Protein AF-A0A5P1F2K9-F1 (afdb_monomer)

Nearest PDB structures (foldseek):
  3v4m-assembly1_A  TM=8.911E-01  e=6.123E-09  Mus musculus
  4z2x-assembly2_B  TM=8.735E-01  e=9.421E-09  Mus musculus
  4fxw-assembly2_C  TM=8.717E-01  e=8.643E-08  Homo sapiens
  4fxw-assembly1_A  TM=8.751E-01  e=5.153E-07  Homo sapiens
  1opi-assembly1_A  TM=8.557E-01  e=7.011E-07  Homo sapiens

Structure (mmCIF, N/CA/C/O backbone):
data_AF-A0A5P1F2K9-F1
#
_entry.id   AF-A0A5P1F2K9-F1
#
loop_
_atom_site.group_PDB
_atom_site.id
_atom_site.type_symbol
_atom_site.label_atom_id
_atom_site.label_alt_id
_atom_site.label_comp_id
_atom_site.label_asym_id
_atom_site.label_entity_id
_atom_site.label_seq_id
_atom_site.pdbx_PDB_ins_code
_atom_site.Cartn_x
_atom_site.Cartn_y
_atom_site.Cartn_z
_atom_site.occupancy
_atom_site.B_iso_or_equiv
_atom_site.auth_seq_id
_atom_site.auth_comp_id
_atom_site.auth_asym_id
_atom_site.auth_atom_id
_atom_site.pdbx_PDB_model_num
ATOM 1 N N . MET A 1 1 ? -16.442 -22.835 -28.019 1.00 45.78 1 MET A N 1
ATOM 2 C CA . MET A 1 1 ? -15.791 -22.620 -26.699 1.00 45.78 1 MET A CA 1
ATOM 3 C C . MET A 1 1 ? -14.403 -21.981 -26.852 1.00 45.78 1 MET A C 1
ATOM 5 O O . MET A 1 1 ? -13.492 -22.315 -26.110 1.00 45.78 1 MET A O 1
ATOM 9 N N . ILE A 1 2 ? -14.249 -21.026 -27.775 1.00 42.47 2 ILE A N 1
ATOM 10 C CA . ILE A 1 2 ? -13.028 -20.211 -27.946 1.00 42.47 2 ILE A CA 1
ATOM 11 C C . ILE A 1 2 ? -13.366 -18.707 -27.882 1.00 42.47 2 ILE A C 1
ATOM 13 O O . ILE A 1 2 ? -12.486 -17.878 -27.699 1.00 42.47 2 ILE A O 1
ATOM 17 N N . ASP A 1 3 ? -14.659 -18.366 -27.926 1.00 42.91 3 ASP A N 1
ATOM 18 C CA . ASP A 1 3 ? -15.179 -16.995 -28.022 1.00 42.91 3 ASP A CA 1
ATOM 19 C C . ASP A 1 3 ? -15.405 -16.303 -26.671 1.00 42.91 3 ASP A C 1
ATOM 21 O O . ASP A 1 3 ? -15.870 -15.169 -26.620 1.00 42.91 3 ASP A O 1
ATOM 25 N N . SER A 1 4 ? -15.122 -16.973 -25.551 1.00 56.84 4 SER A N 1
ATOM 26 C CA . SER A 1 4 ? -15.456 -16.430 -24.227 1.00 56.84 4 SER A CA 1
ATOM 27 C C . SER A 1 4 ? -14.414 -15.460 -23.671 1.00 56.84 4 SER A C 1
ATOM 29 O O . SER A 1 4 ? -14.662 -14.890 -22.615 1.00 56.84 4 SER A O 1
ATOM 31 N N . ASN A 1 5 ? -13.257 -15.290 -24.330 1.00 48.56 5 ASN A N 1
ATOM 32 C CA . ASN A 1 5 ? -12.140 -14.442 -23.877 1.00 48.56 5 ASN A CA 1
ATOM 33 C C . ASN A 1 5 ? -11.759 -14.648 -22.389 1.00 48.56 5 ASN A C 1
ATOM 35 O O . ASN A 1 5 ? -11.180 -13.777 -21.743 1.00 48.56 5 ASN A O 1
ATOM 39 N N . ALA A 1 6 ? -12.131 -15.803 -21.830 1.00 48.31 6 ALA A N 1
ATOM 40 C CA . ALA A 1 6 ? -12.001 -16.116 -20.421 1.00 48.31 6 ALA A CA 1
ATOM 41 C C . ALA A 1 6 ? -10.612 -16.722 -20.193 1.00 48.31 6 ALA A C 1
ATOM 43 O O . ALA A 1 6 ? -10.253 -17.662 -20.904 1.00 48.31 6 ALA A O 1
ATOM 44 N N . PRO A 1 7 ? -9.820 -16.233 -19.226 1.00 53.19 7 PRO A N 1
ATOM 45 C CA . PRO A 1 7 ? -8.506 -16.798 -18.954 1.00 53.19 7 PRO A CA 1
ATOM 46 C C . PRO A 1 7 ? -8.654 -18.202 -18.350 1.00 53.19 7 PRO A C 1
ATOM 48 O O . PRO A 1 7 ? -9.003 -18.365 -17.183 1.00 53.19 7 PRO A O 1
ATOM 51 N N . PHE A 1 8 ? -8.379 -19.239 -19.142 1.00 56.91 8 PHE A N 1
ATOM 52 C CA . PHE A 1 8 ? -8.343 -20.630 -18.684 1.00 56.91 8 PHE A CA 1
ATOM 53 C C . PHE A 1 8 ? -6.909 -21.036 -18.322 1.00 56.91 8 PHE A C 1
ATOM 55 O O . PHE A 1 8 ? -6.168 -21.592 -19.125 1.00 56.91 8 PHE A O 1
ATOM 62 N N . ALA A 1 9 ? -6.504 -20.791 -17.077 1.00 55.06 9 ALA A N 1
ATOM 63 C CA . ALA A 1 9 ? -5.270 -21.358 -16.539 1.00 55.06 9 ALA A CA 1
ATOM 64 C C . ALA A 1 9 ? -5.584 -22.679 -15.819 1.00 55.06 9 ALA A C 1
ATOM 66 O O . ALA A 1 9 ? 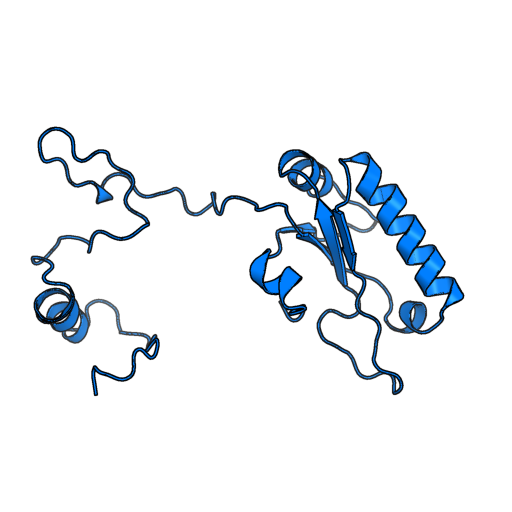-5.971 -22.684 -14.652 1.00 55.06 9 ALA A O 1
ATOM 67 N N . ARG A 1 10 ? -5.419 -23.818 -16.504 1.00 65.69 10 ARG A N 1
ATOM 68 C CA . ARG A 1 10 ? -5.384 -25.144 -15.860 1.00 65.69 10 ARG A CA 1
ATOM 69 C C . ARG A 1 10 ? -3.957 -25.684 -15.860 1.00 65.69 10 ARG A C 1
ATOM 71 O O . ARG A 1 10 ? -3.196 -25.414 -16.784 1.00 65.69 10 ARG A O 1
ATOM 78 N N . LYS A 1 11 ? -3.579 -26.439 -14.826 1.00 66.31 11 LYS A N 1
ATOM 79 C CA . LYS A 1 11 ? -2.248 -27.061 -14.753 1.00 66.31 11 LYS A CA 1
ATOM 80 C C . LYS A 1 11 ? -2.187 -28.246 -15.716 1.00 66.31 11 LYS A C 1
ATOM 82 O O . LYS A 1 11 ? -3.002 -29.156 -15.607 1.00 66.31 11 LYS A O 1
ATOM 87 N N . PHE A 1 12 ? -1.215 -28.231 -16.620 1.00 77.56 12 PHE A N 1
ATOM 88 C CA . PHE A 1 12 ? -0.861 -29.379 -17.452 1.00 77.56 12 PHE A CA 1
ATOM 89 C C . PHE A 1 12 ? 0.270 -30.163 -16.788 1.00 77.56 12 PHE A C 1
ATOM 91 O O . PHE A 1 12 ? 1.094 -29.590 -16.066 1.00 77.56 12 PHE A O 1
ATOM 98 N N . HIS A 1 13 ? 0.315 -31.474 -17.017 1.00 75.88 13 HIS A N 1
ATOM 99 C CA . HIS A 1 13 ? 1.476 -32.262 -16.621 1.00 75.88 13 HIS A CA 1
ATOM 100 C C . HIS A 1 13 ? 2.691 -31.878 -17.481 1.00 75.88 13 HIS A C 1
ATOM 102 O O . HIS A 1 13 ? 2.562 -31.339 -18.580 1.00 75.88 13 HIS A O 1
ATOM 108 N N . ARG A 1 14 ? 3.901 -32.128 -16.967 1.00 68.88 14 ARG A N 1
ATOM 109 C CA . ARG A 1 14 ? 5.137 -31.906 -17.731 1.00 68.88 14 ARG A CA 1
ATOM 110 C C . ARG A 1 14 ? 5.109 -32.791 -18.986 1.00 68.88 14 ARG A C 1
ATOM 112 O O . ARG A 1 14 ? 4.931 -33.996 -18.846 1.00 68.88 14 ARG A O 1
ATOM 119 N N . ASN A 1 15 ? 5.336 -32.194 -20.158 1.00 66.56 15 ASN A N 1
ATOM 120 C CA . ASN A 1 15 ? 5.330 -32.856 -21.474 1.00 66.56 15 ASN A CA 1
ATOM 121 C C . ASN A 1 15 ? 3.980 -33.495 -21.852 1.00 66.56 15 ASN A C 1
ATOM 123 O O . ASN A 1 15 ? 3.938 -34.541 -22.496 1.00 66.56 15 ASN A O 1
ATOM 127 N N . ASP A 1 16 ? 2.874 -32.901 -21.409 1.00 79.88 16 ASP A N 1
ATOM 128 C CA . ASP A 1 16 ? 1.540 -33.308 -21.845 1.00 79.88 16 ASP A CA 1
ATOM 129 C C . ASP A 1 16 ? 1.362 -33.019 -23.347 1.00 79.88 16 ASP A C 1
ATOM 131 O O . ASP A 1 16 ? 1.610 -31.898 -23.784 1.00 79.88 16 ASP A O 1
ATOM 135 N N . LEU A 1 17 ? 0.888 -33.998 -24.125 1.00 79.94 17 LEU A N 1
ATOM 136 C CA . LEU A 1 17 ? 0.635 -33.863 -25.571 1.00 79.94 17 LEU A CA 1
ATOM 137 C C . LEU A 1 17 ? -0.376 -32.753 -25.897 1.00 79.94 17 LEU A C 1
ATOM 139 O O . LEU A 1 17 ? -0.450 -32.269 -27.027 1.00 79.94 17 LEU A O 1
ATOM 143 N N . VAL A 1 18 ? -1.191 -32.347 -24.917 1.00 79.75 18 VAL A N 1
ATOM 144 C CA . VAL A 1 18 ? -2.075 -31.189 -25.067 1.00 79.75 18 VAL A CA 1
ATOM 145 C C . VAL A 1 18 ? -1.273 -29.894 -25.233 1.00 79.75 18 VAL A C 1
ATOM 147 O O . VAL A 1 18 ? -1.735 -29.006 -25.944 1.00 79.75 18 VAL A O 1
ATOM 150 N N . LEU A 1 19 ? -0.079 -29.788 -24.641 1.00 72.94 19 LEU A N 1
ATOM 151 C CA . LEU A 1 19 ? 0.813 -28.641 -24.832 1.00 72.94 19 LEU A CA 1
ATOM 152 C C . LEU A 1 19 ? 1.295 -28.559 -26.284 1.00 72.94 19 LEU A C 1
ATOM 154 O O . LEU A 1 19 ? 1.215 -27.486 -26.868 1.00 72.94 19 LEU A O 1
ATOM 158 N N . ASP A 1 20 ? 1.643 -29.689 -26.907 1.00 74.69 20 ASP A N 1
ATOM 159 C CA . ASP A 1 20 ? 2.063 -29.725 -28.318 1.00 74.69 20 ASP A CA 1
ATOM 160 C C . ASP A 1 20 ? 0.943 -29.259 -29.264 1.00 74.69 20 ASP A C 1
ATOM 162 O O . ASP A 1 20 ? 1.185 -28.551 -30.247 1.00 74.69 20 ASP A O 1
ATOM 166 N N . LYS A 1 21 ? -0.310 -29.626 -28.956 1.00 76.44 21 LYS A N 1
ATOM 167 C CA . LYS A 1 21 ? -1.484 -29.149 -29.701 1.00 76.44 21 LYS A CA 1
ATOM 168 C C . LYS A 1 21 ? -1.731 -27.659 -29.500 1.00 76.44 21 LYS A C 1
ATOM 170 O O . LYS A 1 21 ? -2.072 -26.980 -30.460 1.00 76.44 21 LYS A O 1
ATOM 175 N N . ILE A 1 22 ? -1.565 -27.145 -28.280 1.00 76.19 22 ILE A N 1
ATOM 176 C CA . ILE A 1 22 ? -1.690 -25.706 -28.003 1.00 76.19 22 ILE A CA 1
ATOM 177 C C . ILE A 1 22 ? -0.617 -24.935 -28.778 1.00 76.19 22 ILE A C 1
ATOM 179 O O . ILE A 1 22 ? -0.945 -23.974 -29.474 1.00 76.19 22 ILE A O 1
ATOM 183 N N . ASP A 1 23 ? 0.635 -25.385 -28.709 1.00 69.81 23 ASP A N 1
ATOM 184 C CA . ASP A 1 23 ? 1.752 -24.750 -29.402 1.00 69.81 23 ASP A CA 1
ATOM 185 C C . ASP A 1 23 ? 1.516 -24.736 -30.917 1.00 69.81 23 ASP A C 1
ATOM 187 O O . ASP A 1 23 ? 1.640 -23.685 -31.541 1.00 69.81 23 ASP A O 1
ATOM 191 N N . THR A 1 24 ? 1.073 -25.852 -31.502 1.00 70.31 24 THR A N 1
ATOM 192 C CA . THR A 1 24 ? 0.897 -25.975 -32.959 1.00 70.31 24 THR A CA 1
ATOM 193 C C . THR A 1 24 ? -0.373 -25.291 -33.480 1.00 70.31 24 THR A C 1
ATOM 195 O O . THR A 1 24 ? -0.322 -24.593 -34.491 1.00 70.31 24 THR A O 1
ATOM 198 N N . GLU A 1 25 ? -1.521 -25.501 -32.829 1.00 75.94 25 GLU A N 1
ATOM 199 C CA . GLU A 1 25 ? -2.838 -25.125 -33.370 1.00 75.94 25 GLU A CA 1
ATOM 200 C C . GLU A 1 25 ? -3.333 -23.757 -32.884 1.00 75.94 25 GLU A C 1
ATOM 202 O O . GLU A 1 25 ? -4.129 -23.121 -33.573 1.00 75.94 25 GLU A O 1
ATOM 207 N N . LEU A 1 26 ? -2.891 -23.300 -31.706 1.00 71.19 26 LEU A N 1
ATOM 208 C CA . LEU A 1 26 ? -3.337 -22.028 -31.124 1.00 71.19 26 LEU A CA 1
ATOM 209 C C . LEU A 1 26 ? -2.251 -20.957 -31.169 1.00 71.19 26 LEU A C 1
ATOM 211 O O . LEU A 1 26 ? -2.547 -19.797 -31.445 1.00 71.19 26 LEU A O 1
ATOM 215 N N . LEU A 1 27 ? -1.007 -21.334 -30.875 1.00 68.69 27 LEU A N 1
ATOM 216 C CA . LEU A 1 27 ? 0.107 -20.390 -30.781 1.00 68.69 27 LEU A CA 1
ATOM 217 C C . LEU A 1 27 ? 0.969 -20.362 -32.049 1.00 68.69 27 LEU A C 1
ATOM 219 O O . LEU A 1 27 ? 1.841 -19.501 -32.162 1.00 68.69 27 LEU A O 1
ATOM 223 N N . PHE A 1 28 ? 0.707 -21.270 -32.998 1.00 68.25 28 PHE A N 1
ATOM 224 C CA . PHE A 1 28 ? 1.443 -21.433 -34.257 1.00 68.25 28 PHE A CA 1
ATOM 225 C C . PHE A 1 28 ? 2.969 -21.459 -34.052 1.00 68.25 28 PHE A C 1
ATOM 227 O O . PHE A 1 28 ? 3.736 -20.913 -34.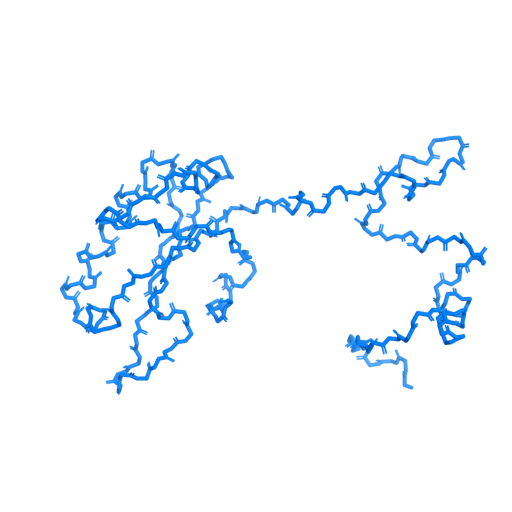846 1.00 68.25 28 PHE A O 1
ATOM 234 N N . CYS A 1 29 ? 3.406 -22.081 -32.956 1.00 66.56 29 CYS A N 1
ATOM 235 C CA . CYS A 1 29 ? 4.789 -22.177 -32.532 1.00 66.56 29 CYS A CA 1
ATOM 236 C C . CYS A 1 29 ? 5.408 -23.500 -33.023 1.00 66.56 29 CYS A C 1
ATOM 238 O O . CYS A 1 29 ? 4.890 -24.574 -32.714 1.00 66.56 29 CYS A O 1
ATOM 240 N N . PRO A 1 30 ? 6.500 -23.459 -33.805 1.00 64.62 30 PRO A N 1
ATOM 241 C CA . PRO A 1 30 ? 7.203 -24.664 -34.238 1.00 64.62 30 PRO A CA 1
ATOM 242 C C . PRO A 1 30 ? 7.790 -25.465 -33.068 1.00 64.62 30 PRO A C 1
ATOM 244 O O . PRO A 1 30 ? 8.277 -24.893 -32.092 1.00 64.62 30 PRO A O 1
ATOM 247 N N . LEU A 1 31 ? 7.791 -26.798 -33.207 1.00 58.03 31 LEU A N 1
ATOM 248 C CA . LEU A 1 31 ? 8.268 -27.745 -32.194 1.00 58.03 31 LEU A CA 1
ATOM 249 C C . LEU A 1 31 ? 9.659 -27.353 -31.659 1.00 58.03 31 LEU A C 1
ATOM 251 O O . LEU A 1 31 ? 10.630 -27.295 -32.414 1.00 58.03 31 LEU A O 1
ATOM 255 N N . GLY A 1 32 ? 9.756 -27.123 -30.349 1.00 61.34 32 GLY A N 1
ATOM 256 C CA . GLY A 1 32 ? 11.015 -26.795 -29.674 1.00 61.34 32 GLY A CA 1
ATOM 257 C C . GLY A 1 32 ? 11.365 -25.305 -29.612 1.00 61.34 32 GLY A C 1
ATOM 258 O O . GLY A 1 32 ? 12.434 -24.976 -29.101 1.00 61.34 32 GLY A O 1
ATOM 259 N N . MET A 1 33 ? 10.490 -24.407 -30.076 1.00 59.84 33 MET A N 1
ATOM 260 C CA . MET A 1 33 ? 10.628 -22.965 -29.851 1.00 59.84 33 MET A CA 1
ATOM 261 C C . MET A 1 33 ? 9.659 -22.497 -28.760 1.00 59.84 33 MET A C 1
ATOM 263 O O . MET A 1 33 ? 8.570 -23.039 -28.604 1.00 59.84 33 MET A O 1
ATOM 267 N N . MET A 1 34 ? 10.070 -21.510 -27.963 1.00 57.44 34 MET A N 1
ATOM 268 C CA . MET A 1 34 ? 9.189 -20.891 -26.973 1.00 57.44 34 MET A CA 1
ATOM 269 C C . MET A 1 34 ? 8.341 -19.825 -27.667 1.00 57.44 34 MET A C 1
ATOM 271 O O . MET A 1 34 ? 8.852 -19.053 -28.475 1.00 57.44 34 MET A O 1
ATOM 275 N N . VAL A 1 35 ? 7.055 -19.754 -27.333 1.00 62.25 35 VAL A N 1
ATOM 276 C CA . VAL A 1 35 ? 6.142 -18.754 -27.898 1.00 62.25 35 VAL A CA 1
ATOM 277 C C . VAL A 1 35 ? 6.632 -17.356 -27.503 1.00 62.25 35 VAL A C 1
ATOM 279 O O . VAL A 1 35 ? 6.714 -17.063 -26.302 1.00 62.25 35 VAL A O 1
ATOM 282 N N . PRO A 1 36 ? 6.959 -16.477 -28.469 1.00 62.97 36 PRO A N 1
ATOM 283 C CA . PRO A 1 36 ? 7.434 -15.145 -28.149 1.00 62.97 36 PRO A CA 1
ATOM 284 C C . PRO A 1 36 ? 6.329 -14.326 -27.483 1.00 62.97 36 PRO A C 1
ATOM 286 O O . PRO A 1 36 ? 5.317 -13.991 -28.091 1.00 62.97 36 PRO A O 1
ATOM 289 N N . GLY A 1 37 ? 6.524 -14.018 -26.200 1.00 65.81 37 GLY A N 1
ATOM 290 C CA . GLY A 1 37 ? 5.615 -13.208 -25.388 1.00 65.81 37 GLY A CA 1
ATOM 291 C C . GLY A 1 37 ? 6.298 -11.957 -24.836 1.00 65.81 37 GLY A C 1
ATOM 292 O O . GLY A 1 37 ? 7.481 -11.723 -25.072 1.00 65.81 37 GLY A O 1
ATOM 293 N N . GLY A 1 38 ? 5.591 -11.182 -24.002 1.00 64.75 38 GLY A N 1
ATOM 294 C CA . GLY A 1 38 ? 6.110 -9.952 -23.361 1.00 64.75 38 GLY A CA 1
ATOM 295 C C . GLY A 1 38 ? 7.322 -10.132 -22.422 1.00 64.75 38 GLY A C 1
ATOM 296 O O . GLY A 1 38 ? 7.735 -9.196 -21.734 1.00 64.75 38 GLY A O 1
ATOM 297 N N . TRP A 1 39 ? 7.873 -11.342 -22.378 1.00 69.38 39 TRP A N 1
ATOM 298 C CA . TRP A 1 39 ? 9.028 -11.776 -21.604 1.00 69.38 39 TRP A CA 1
ATOM 299 C C . TRP A 1 39 ? 10.318 -11.735 -22.431 1.00 69.38 39 TRP A C 1
ATOM 301 O O . TRP A 1 39 ? 11.393 -11.557 -21.856 1.00 69.38 39 TRP A O 1
ATOM 311 N N . CYS A 1 40 ? 10.212 -11.872 -23.756 1.00 75.56 40 CYS A N 1
ATOM 312 C CA . CYS A 1 40 ? 11.334 -11.864 -24.687 1.00 75.56 40 CYS A CA 1
ATOM 313 C C . CYS A 1 40 ? 11.741 -10.414 -24.978 1.00 75.56 40 CYS A C 1
ATOM 315 O O . CYS A 1 40 ? 10.921 -9.610 -25.419 1.00 75.56 40 CYS A O 1
ATOM 317 N N . VAL A 1 41 ? 12.991 -10.054 -24.681 1.00 76.50 41 VAL A N 1
ATOM 318 C CA . VAL A 1 41 ? 13.522 -8.685 -24.862 1.00 76.50 41 VAL A CA 1
ATOM 319 C C . VAL A 1 41 ? 14.739 -8.625 -25.775 1.00 76.50 41 VAL A C 1
ATOM 321 O O . VAL A 1 41 ? 15.309 -7.550 -25.964 1.00 76.50 41 VAL A O 1
ATOM 324 N N . GLY A 1 42 ? 15.150 -9.758 -26.345 1.00 75.56 42 GLY A N 1
ATOM 325 C CA . GLY A 1 42 ? 16.186 -9.793 -27.366 1.00 75.56 42 GLY A CA 1
ATOM 326 C C . GLY A 1 42 ? 15.768 -8.978 -28.588 1.00 75.56 42 GLY A C 1
ATOM 327 O O . GLY A 1 42 ? 14.599 -8.935 -28.961 1.00 75.56 42 GLY A O 1
ATOM 328 N N . LYS A 1 43 ? 16.733 -8.310 -29.219 1.00 71.44 43 LYS A N 1
ATOM 329 C CA . LYS A 1 43 ? 16.470 -7.334 -30.285 1.00 71.44 43 LYS A CA 1
ATOM 330 C C . LYS A 1 43 ? 16.216 -7.975 -31.661 1.00 71.44 43 LYS A C 1
ATOM 332 O O . LYS A 1 43 ? 15.962 -7.260 -32.622 1.00 71.44 43 LYS A O 1
ATOM 337 N N . GLY A 1 44 ? 16.281 -9.308 -31.756 1.00 68.88 44 GLY A N 1
ATOM 338 C CA . GLY A 1 44 ? 16.058 -10.061 -32.996 1.00 68.88 44 GLY A CA 1
ATOM 339 C C . GLY A 1 44 ? 17.045 -9.734 -34.123 1.00 68.88 44 GLY A C 1
ATOM 340 O O . GLY A 1 44 ? 16.789 -10.043 -35.286 1.00 68.88 44 GLY A O 1
ATOM 341 N N . GLU A 1 45 ? 18.159 -9.063 -33.814 1.00 71.06 45 GLU A N 1
ATOM 342 C CA . GLU A 1 45 ? 19.123 -8.617 -34.817 1.00 71.06 45 GLU A CA 1
ATOM 343 C C . GLU A 1 45 ? 19.775 -9.852 -35.468 1.00 71.06 45 GLU A C 1
ATOM 345 O O . GLU A 1 45 ? 20.163 -10.803 -34.787 1.00 71.06 45 GLU A O 1
ATOM 350 N N . ASN A 1 46 ? 19.848 -9.864 -36.802 1.00 75.31 46 ASN A N 1
ATOM 351 C CA . ASN A 1 46 ? 20.351 -10.979 -37.620 1.00 75.31 46 ASN A CA 1
ATOM 352 C C . ASN A 1 46 ? 19.576 -12.308 -37.494 1.00 75.31 46 ASN A C 1
ATOM 354 O O . ASN A 1 46 ? 20.164 -13.375 -37.654 1.00 75.31 46 ASN A O 1
ATOM 358 N N . GLY A 1 47 ? 18.269 -12.268 -37.211 1.00 66.44 47 GLY A N 1
ATOM 359 C CA . GLY A 1 47 ? 17.446 -13.484 -37.117 1.00 66.44 47 GLY A CA 1
ATOM 360 C C . GLY A 1 47 ? 17.724 -14.321 -35.865 1.00 66.44 47 GLY A C 1
ATOM 361 O O . GLY A 1 47 ? 17.352 -15.491 -35.810 1.00 66.44 47 GLY A O 1
ATOM 362 N N . SER A 1 48 ? 18.384 -13.729 -34.867 1.00 69.00 48 SER A N 1
ATOM 363 C CA . SER A 1 48 ? 18.524 -14.321 -33.539 1.00 69.00 48 SER A CA 1
ATOM 364 C C . SER A 1 48 ? 17.165 -14.392 -32.841 1.00 69.00 48 SER A C 1
ATOM 366 O O . SER A 1 48 ? 16.360 -13.468 -32.949 1.00 69.00 48 SER A O 1
ATOM 368 N N . ASP A 1 49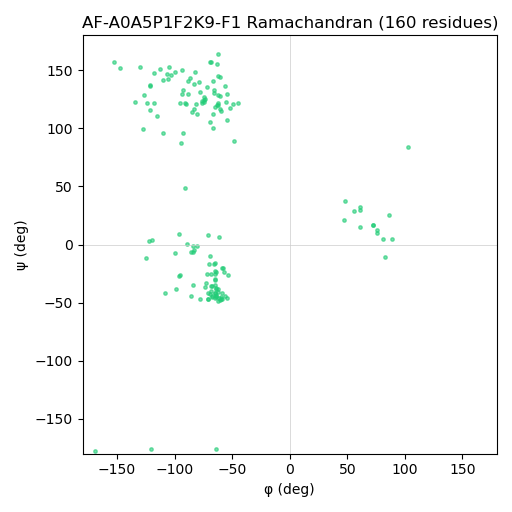 ? 16.900 -15.487 -32.126 1.00 70.81 49 ASP A N 1
ATOM 369 C CA . ASP A 1 49 ? 15.645 -15.654 -31.392 1.00 70.81 49 ASP A CA 1
ATOM 370 C C . ASP A 1 49 ? 15.543 -14.598 -30.262 1.00 70.81 49 ASP A C 1
ATOM 372 O O . ASP A 1 49 ? 16.375 -14.588 -29.344 1.00 70.81 49 ASP A O 1
ATOM 376 N N . PRO A 1 50 ? 14.531 -13.702 -30.295 1.00 72.50 50 PRO A N 1
ATOM 377 C CA . PRO A 1 50 ? 14.305 -12.683 -29.269 1.00 72.50 50 PRO A CA 1
ATOM 378 C C . PRO A 1 50 ? 14.131 -13.246 -27.852 1.00 72.50 50 PRO A C 1
ATOM 380 O O . PRO A 1 50 ? 14.356 -12.530 -26.872 1.00 72.50 50 PRO A O 1
ATOM 383 N N . CYS A 1 51 ? 13.720 -14.509 -27.725 1.00 72.56 51 CYS A N 1
ATOM 384 C CA . CYS A 1 51 ? 13.462 -15.179 -26.455 1.00 72.56 51 CYS A CA 1
ATOM 385 C C . CYS A 1 51 ? 14.702 -15.799 -25.810 1.00 72.56 51 CYS A C 1
ATOM 387 O O . CYS A 1 51 ? 14.642 -16.194 -24.648 1.00 72.56 51 CYS A O 1
ATOM 389 N N . LEU A 1 52 ? 15.853 -15.792 -26.493 1.00 73.69 52 LEU A N 1
ATOM 390 C CA . LEU A 1 52 ? 17.139 -16.137 -25.874 1.00 73.69 52 LEU A CA 1
ATOM 391 C C . LEU A 1 52 ? 17.536 -15.143 -24.776 1.00 73.69 52 LEU A C 1
ATOM 393 O O . LEU A 1 52 ? 18.286 -15.485 -23.862 1.00 73.69 52 LEU A O 1
ATOM 397 N N . VAL A 1 53 ? 17.009 -13.918 -24.843 1.00 74.00 53 VAL A N 1
ATOM 398 C CA . VAL A 1 53 ? 17.145 -12.911 -23.792 1.00 74.00 53 VAL A CA 1
ATOM 399 C C . VAL A 1 53 ? 15.786 -12.725 -23.124 1.00 74.00 53 VAL A C 1
ATOM 401 O O . VAL A 1 53 ? 14.933 -11.964 -23.588 1.00 74.00 53 VAL A O 1
ATOM 404 N N . VAL A 1 54 ? 15.585 -13.431 -22.014 1.00 70.12 54 VAL A N 1
ATOM 405 C CA . VAL A 1 54 ? 14.378 -13.317 -21.186 1.00 70.12 54 VAL A CA 1
ATOM 406 C C . VAL A 1 54 ? 14.567 -12.203 -20.154 1.00 70.12 54 VAL A C 1
ATOM 408 O O . VAL A 1 54 ? 15.643 -12.061 -19.568 1.00 70.12 54 VAL A O 1
ATOM 411 N N . ARG A 1 55 ? 13.516 -11.414 -19.889 1.00 61.38 55 ARG A N 1
ATOM 412 C CA . ARG A 1 55 ? 13.510 -10.467 -18.760 1.00 61.38 55 ARG A CA 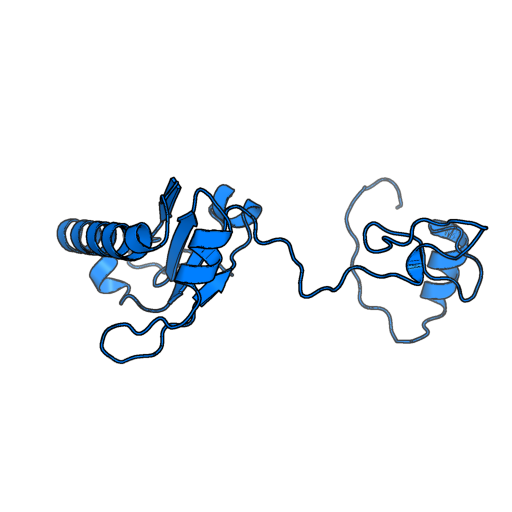1
ATOM 413 C C . ARG A 1 55 ? 13.831 -11.201 -17.460 1.00 61.38 55 ARG A C 1
ATOM 415 O O . ARG A 1 55 ? 13.180 -12.187 -17.119 1.00 61.38 55 ARG A O 1
ATOM 422 N N . ASN A 1 56 ? 14.791 -10.681 -16.698 1.00 62.81 56 ASN A N 1
ATOM 423 C CA . ASN A 1 56 ? 15.053 -11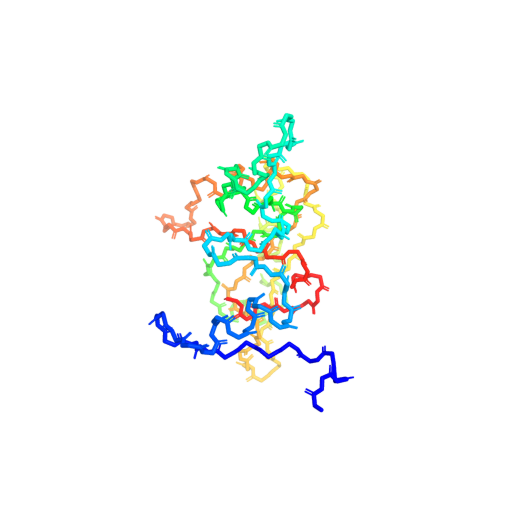.172 -15.350 1.00 62.81 56 ASN A CA 1
ATOM 424 C C . ASN A 1 56 ? 13.789 -10.980 -14.491 1.00 62.81 56 ASN A C 1
ATOM 426 O O . ASN A 1 56 ? 13.348 -9.852 -14.278 1.00 62.81 56 ASN A O 1
ATOM 430 N N . GLN A 1 57 ? 13.189 -12.076 -14.021 1.00 53.12 57 GLN A N 1
ATOM 431 C CA . GLN A 1 57 ? 11.897 -12.073 -13.320 1.00 53.12 57 GLN A CA 1
ATOM 432 C C . GLN A 1 57 ? 11.937 -11.348 -11.965 1.00 53.12 57 GLN A C 1
ATOM 434 O O . GLN A 1 57 ? 10.890 -10.965 -11.443 1.00 53.12 57 GLN A O 1
ATOM 439 N N . THR A 1 58 ? 13.130 -11.116 -11.404 1.00 50.25 58 THR A N 1
ATOM 440 C CA . THR A 1 58 ? 13.302 -10.278 -10.204 1.00 50.25 58 THR A CA 1
ATOM 441 C C . THR A 1 58 ? 13.060 -8.796 -10.487 1.00 50.25 58 THR A C 1
ATOM 443 O O . THR A 1 58 ? 12.780 -8.040 -9.562 1.00 50.25 58 THR A O 1
ATOM 446 N N . ALA A 1 59 ? 13.074 -8.390 -11.760 1.00 48.09 59 ALA A N 1
ATOM 447 C CA . ALA A 1 59 ? 12.696 -7.064 -12.223 1.00 48.09 59 ALA A CA 1
ATOM 448 C C . ALA A 1 59 ? 11.203 -6.999 -12.588 1.00 48.09 59 ALA A C 1
ATOM 450 O O . ALA A 1 59 ? 10.832 -6.456 -13.633 1.00 48.09 59 ALA A O 1
ATOM 451 N N . ARG A 1 60 ? 10.315 -7.487 -11.704 1.00 46.72 60 ARG A N 1
ATOM 452 C CA . ARG A 1 60 ? 9.021 -6.799 -11.580 1.00 46.72 60 ARG A CA 1
ATOM 453 C C . ARG A 1 60 ? 9.402 -5.357 -11.294 1.00 46.72 60 ARG A C 1
ATOM 455 O O . ARG A 1 60 ? 9.956 -5.099 -10.229 1.00 46.72 60 ARG A O 1
ATOM 462 N N . ARG A 1 61 ? 9.235 -4.461 -12.273 1.00 42.94 61 ARG A N 1
ATOM 463 C CA . ARG A 1 61 ? 9.467 -3.037 -12.039 1.00 42.94 61 ARG A CA 1
ATOM 464 C C . ARG A 1 61 ? 8.645 -2.708 -10.796 1.00 42.94 61 ARG A C 1
ATOM 466 O O . ARG A 1 61 ? 7.436 -2.945 -10.844 1.00 42.94 61 ARG A O 1
ATOM 473 N N . PRO A 1 62 ? 9.269 -2.286 -9.683 1.00 50.75 62 PRO A N 1
ATOM 474 C CA . PRO A 1 62 ? 8.480 -1.671 -8.643 1.00 50.75 62 PRO A CA 1
ATOM 475 C C . PRO A 1 62 ? 7.754 -0.534 -9.354 1.00 50.75 62 PRO A C 1
ATOM 477 O O . PRO A 1 62 ? 8.384 0.261 -10.053 1.00 50.75 62 PRO A O 1
ATOM 480 N N . GLY A 1 63 ? 6.430 -0.540 -9.290 1.00 50.38 63 GLY A N 1
ATOM 481 C CA . GLY A 1 63 ? 5.689 0.676 -9.564 1.00 50.38 63 GLY A CA 1
ATOM 482 C C . GLY A 1 63 ? 6.028 1.734 -8.509 1.00 50.38 63 GLY A C 1
ATOM 483 O O . GLY A 1 63 ? 6.868 1.491 -7.638 1.00 50.38 63 GLY A O 1
ATOM 484 N N . HIS A 1 64 ? 5.377 2.887 -8.564 1.00 55.53 64 HIS A N 1
ATOM 485 C CA . HIS A 1 64 ? 5.176 3.805 -7.442 1.00 55.53 64 HIS A CA 1
ATOM 486 C C . HIS A 1 64 ? 4.676 2.983 -6.243 1.00 55.53 64 HIS A C 1
ATOM 488 O O . HIS A 1 64 ? 3.515 2.610 -6.111 1.00 55.53 64 HIS A O 1
ATOM 494 N N . GLY A 1 65 ? 5.636 2.484 -5.469 1.00 56.78 65 GLY A N 1
ATOM 495 C CA . GLY A 1 65 ? 5.465 1.194 -4.821 1.00 56.78 65 GLY A CA 1
ATOM 496 C C . GLY A 1 65 ? 4.724 1.359 -3.519 1.00 56.78 65 GLY A C 1
ATOM 497 O O . GLY A 1 65 ? 5.293 1.921 -2.589 1.00 56.78 65 GLY A O 1
ATOM 498 N N . ALA A 1 66 ? 3.512 0.812 -3.440 1.00 58.84 66 ALA A N 1
ATOM 499 C CA . ALA A 1 66 ? 2.871 0.519 -2.171 1.00 58.84 66 ALA A CA 1
ATOM 500 C C . ALA A 1 66 ? 3.755 -0.471 -1.398 1.00 58.84 66 ALA A C 1
ATOM 502 O O . ALA A 1 66 ? 3.997 -1.598 -1.838 1.00 58.84 66 ALA A O 1
ATOM 503 N N . ILE A 1 67 ? 4.297 -0.048 -0.264 1.00 65.50 67 ILE A N 1
ATOM 504 C CA . ILE A 1 67 ? 5.048 -0.919 0.633 1.00 65.50 67 ILE A CA 1
ATOM 505 C C . ILE A 1 67 ? 4.112 -1.476 1.684 1.00 65.50 67 ILE A C 1
ATOM 507 O O . ILE A 1 67 ? 3.458 -0.700 2.366 1.00 65.50 67 ILE A O 1
ATOM 511 N N . ARG A 1 68 ? 4.136 -2.795 1.873 1.00 63.53 68 ARG A N 1
ATOM 512 C CA . ARG A 1 68 ? 3.446 -3.470 2.971 1.00 63.53 68 ARG A CA 1
ATOM 513 C C . ARG A 1 68 ? 4.358 -3.599 4.186 1.00 63.53 68 ARG A C 1
ATOM 515 O O . ARG A 1 68 ? 5.402 -4.238 4.077 1.00 63.53 68 ARG A O 1
ATOM 522 N N . LEU A 1 69 ? 3.936 -3.048 5.319 1.00 63.44 69 LEU A N 1
ATOM 523 C CA . LEU A 1 69 ? 4.479 -3.320 6.654 1.00 63.44 69 LEU A CA 1
ATOM 524 C C . LEU A 1 69 ? 3.482 -4.202 7.413 1.00 63.44 69 LEU A C 1
ATOM 526 O O . LEU A 1 69 ? 2.273 -4.019 7.280 1.00 63.44 69 LEU A O 1
ATOM 530 N N . GLU A 1 70 ? 3.974 -5.152 8.203 1.00 61.25 70 GLU A N 1
ATOM 531 C CA . GLU A 1 70 ? 3.137 -6.020 9.040 1.00 61.25 70 GLU A CA 1
ATOM 532 C C . GLU A 1 70 ? 3.303 -5.697 10.526 1.00 61.25 70 GLU A C 1
ATOM 534 O O . GLU A 1 70 ? 4.435 -5.518 10.978 1.00 61.25 70 GLU A O 1
ATOM 539 N N . ARG A 1 71 ? 2.179 -5.766 11.260 1.00 60.81 71 ARG A N 1
ATOM 540 C CA . ARG A 1 71 ? 1.992 -5.721 12.728 1.00 60.81 71 ARG A CA 1
ATOM 541 C C . ARG A 1 71 ? 1.485 -4.397 13.296 1.00 60.81 71 ARG A C 1
ATOM 543 O O . ARG A 1 71 ? 2.242 -3.650 13.902 1.00 60.81 71 ARG A O 1
ATOM 550 N N . PHE A 1 72 ? 0.168 -4.249 13.244 1.00 62.56 72 PHE A N 1
ATOM 551 C CA . PHE A 1 72 ? -0.598 -3.495 14.239 1.00 62.56 72 PHE A CA 1
ATOM 552 C C . PHE A 1 72 ? -1.558 -4.453 14.925 1.00 62.56 72 PHE A C 1
ATOM 554 O O . PHE A 1 72 ? -2.008 -5.417 14.288 1.00 62.56 72 PHE A O 1
ATOM 561 N N . TYR A 1 73 ? -1.852 -4.228 16.205 1.00 68.69 73 TYR A N 1
ATOM 562 C CA . TYR A 1 73 ? -2.924 -4.979 16.837 1.00 68.69 73 TYR A CA 1
ATOM 563 C C . TYR A 1 73 ? -4.246 -4.429 16.289 1.00 68.69 73 TYR A C 1
ATOM 565 O O . TYR A 1 73 ? -4.474 -3.225 16.347 1.00 68.69 73 TYR A O 1
ATOM 573 N N . PRO A 1 74 ? -5.129 -5.274 15.726 1.00 72.38 74 PRO A N 1
ATOM 574 C CA . PRO A 1 74 ? -6.393 -4.818 15.147 1.00 72.38 74 PRO A CA 1
ATOM 575 C C . PRO A 1 74 ? -7.245 -3.988 16.111 1.00 72.38 74 PRO A C 1
ATOM 577 O O . PRO A 1 74 ? -8.063 -3.192 15.665 1.00 72.38 74 PRO A O 1
ATOM 580 N N . ASP A 1 75 ? -7.072 -4.199 17.416 1.00 76.19 75 ASP A N 1
ATOM 581 C CA . ASP A 1 75 ? -7.773 -3.466 18.464 1.00 76.19 75 ASP A CA 1
ATOM 582 C C . ASP A 1 75 ? -7.355 -1.992 18.553 1.00 76.19 75 ASP A C 1
ATOM 584 O O . ASP A 1 75 ? -8.232 -1.157 18.744 1.00 76.19 75 ASP A O 1
ATOM 588 N N . GLU A 1 76 ? -6.082 -1.667 18.310 1.00 77.56 76 GLU A N 1
ATOM 589 C CA . GLU A 1 76 ? -5.551 -0.287 18.309 1.00 77.56 76 GLU A CA 1
ATOM 590 C C . GLU A 1 76 ? -6.103 0.524 17.120 1.00 77.56 76 GLU A C 1
ATOM 592 O O . GLU A 1 76 ? -6.231 1.739 17.158 1.00 77.56 76 GLU A O 1
ATOM 597 N N . LEU A 1 77 ? -6.499 -0.161 16.041 1.00 84.62 77 LEU A N 1
ATOM 598 C CA . LEU A 1 77 ? -7.069 0.468 14.842 1.00 84.62 77 LEU A CA 1
ATOM 599 C C . LEU A 1 77 ? -8.579 0.743 14.959 1.00 84.62 77 LEU A C 1
ATOM 601 O O . LEU A 1 77 ? -9.193 1.227 14.000 1.00 84.62 77 LEU A O 1
ATOM 605 N N . LYS A 1 78 ? -9.214 0.369 16.078 1.00 83.31 78 LYS A N 1
ATOM 606 C CA . LYS A 1 78 ? -10.650 0.596 16.304 1.00 83.31 78 LYS A CA 1
ATOM 607 C C . LYS A 1 78 ? -10.932 1.985 16.841 1.00 83.31 78 LYS A C 1
ATOM 609 O O . LYS A 1 78 ? -11.970 2.531 16.484 1.00 83.31 78 LYS A O 1
ATOM 614 N N . ASP A 1 79 ? -10.050 2.524 17.668 1.00 86.94 79 ASP A N 1
ATOM 615 C CA . ASP A 1 79 ? -10.196 3.864 18.218 1.00 86.94 79 ASP A CA 1
ATOM 616 C C . ASP A 1 79 ? -9.784 4.923 17.183 1.00 86.94 79 ASP A C 1
ATOM 618 O O . ASP A 1 79 ? -8.850 4.710 16.411 1.00 86.94 79 ASP A O 1
ATOM 622 N N . ASP A 1 80 ? -10.530 6.027 17.104 1.00 88.56 80 ASP A N 1
ATOM 623 C CA . ASP A 1 80 ? -10.270 7.079 16.115 1.00 88.56 80 ASP A CA 1
ATOM 624 C C . ASP A 1 80 ? -9.025 7.905 16.471 1.00 88.56 80 ASP A C 1
ATOM 626 O O . ASP A 1 80 ? -8.282 8.275 15.566 1.00 88.56 80 ASP A O 1
ATOM 630 N N . GLU A 1 81 ? -8.775 8.178 17.757 1.00 89.56 81 GLU A N 1
ATOM 631 C CA . GLU A 1 81 ? -7.609 8.958 18.193 1.00 89.56 81 GLU A CA 1
ATOM 632 C C . GLU A 1 81 ? -6.327 8.141 17.996 1.00 89.56 81 GLU A C 1
ATOM 634 O O . GLU A 1 81 ? -5.376 8.612 17.375 1.00 89.56 81 GLU A O 1
ATOM 639 N N . GLU A 1 82 ? -6.338 6.876 18.423 1.00 87.25 82 GLU A N 1
ATOM 640 C CA . GLU A 1 82 ? -5.198 5.970 18.251 1.00 87.25 82 GLU A CA 1
ATOM 641 C C . GLU A 1 82 ? -4.902 5.685 16.768 1.00 87.25 82 GLU A C 1
ATOM 643 O O . GLU A 1 82 ? -3.742 5.644 16.351 1.00 87.25 82 GLU A O 1
ATOM 648 N N . TYR A 1 83 ? -5.941 5.545 15.936 1.00 87.75 83 TYR A N 1
ATOM 649 C CA . TYR A 1 83 ? -5.776 5.391 14.492 1.00 87.75 83 TYR A CA 1
ATOM 650 C C . TYR A 1 83 ? -5.094 6.605 13.850 1.00 87.75 83 TYR A C 1
ATOM 652 O O . TYR A 1 83 ? -4.194 6.420 13.025 1.00 87.75 83 TYR A O 1
ATOM 660 N N . GLU A 1 84 ? -5.511 7.827 14.196 1.00 90.38 84 GLU A N 1
ATOM 661 C CA . GLU A 1 84 ? -4.905 9.046 13.651 1.00 90.38 84 GLU A CA 1
ATOM 662 C C . GLU A 1 84 ? -3.445 9.188 14.098 1.00 90.38 84 GLU A C 1
ATOM 664 O O . GLU A 1 84 ? -2.586 9.447 13.254 1.00 90.38 84 GLU A O 1
ATOM 669 N N . ASP A 1 85 ? -3.131 8.898 15.364 1.00 88.56 85 ASP A N 1
ATOM 670 C CA . ASP A 1 85 ? -1.751 8.894 15.868 1.00 88.56 85 ASP A CA 1
ATOM 671 C C . ASP A 1 85 ? -0.870 7.894 15.094 1.00 88.56 85 ASP A C 1
ATOM 673 O O . ASP A 1 85 ? 0.216 8.233 14.611 1.00 88.56 85 ASP A O 1
ATOM 677 N N . ILE A 1 86 ? -1.360 6.666 14.885 1.00 86.06 86 ILE A N 1
ATOM 678 C CA . ILE A 1 86 ? -0.658 5.643 14.09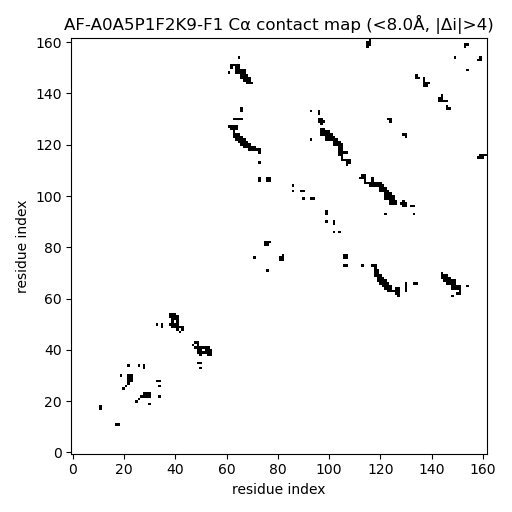5 1.00 86.06 86 ILE A CA 1
ATOM 679 C C . ILE A 1 86 ? -0.482 6.100 12.638 1.00 86.06 86 ILE A C 1
ATOM 681 O O . ILE A 1 86 ? 0.571 5.872 12.028 1.00 86.06 86 ILE A O 1
ATOM 685 N N . LEU A 1 87 ? -1.501 6.728 12.048 1.00 88.06 87 LEU A N 1
ATOM 686 C CA . LEU A 1 87 ? -1.455 7.229 10.676 1.00 88.06 87 LEU A CA 1
ATOM 687 C C . LEU A 1 87 ? -0.401 8.334 10.525 1.00 88.06 87 LEU A C 1
ATOM 689 O O . LEU A 1 87 ? 0.357 8.329 9.544 1.00 88.06 87 LEU A O 1
ATOM 693 N N . GLU A 1 88 ? -0.334 9.263 11.479 1.00 89.94 88 GLU A N 1
ATOM 694 C CA . GLU A 1 88 ? 0.672 10.324 11.517 1.00 89.94 88 GLU A CA 1
ATOM 695 C C . GLU A 1 88 ? 2.083 9.757 11.685 1.00 89.94 88 GLU A C 1
ATOM 697 O O . GLU A 1 88 ? 2.982 10.130 10.921 1.00 89.94 88 GLU A O 1
ATOM 702 N N . ASP A 1 89 ? 2.272 8.789 12.582 1.00 86.62 89 ASP A N 1
ATOM 703 C CA . ASP A 1 89 ? 3.550 8.106 12.784 1.00 86.62 89 ASP A CA 1
ATOM 704 C C . ASP A 1 89 ? 4.022 7.389 11.514 1.00 86.62 89 ASP A C 1
ATOM 706 O O . ASP A 1 89 ? 5.168 7.554 11.079 1.00 86.62 89 ASP A O 1
ATOM 710 N N . MET A 1 90 ? 3.140 6.627 10.859 1.00 86.12 90 MET A N 1
ATOM 711 C CA . MET A 1 90 ? 3.468 5.926 9.613 1.00 86.12 90 MET A CA 1
ATOM 712 C C . MET A 1 90 ? 3.783 6.901 8.477 1.00 86.12 90 MET A C 1
ATOM 714 O O . MET A 1 90 ? 4.700 6.657 7.682 1.00 86.12 90 MET A O 1
ATOM 718 N N . ARG A 1 91 ? 3.068 8.028 8.401 1.00 89.00 91 ARG A N 1
ATOM 719 C CA . ARG A 1 91 ? 3.331 9.086 7.420 1.00 89.00 91 ARG A CA 1
ATOM 720 C C . ARG A 1 91 ? 4.666 9.776 7.685 1.00 89.00 91 ARG A C 1
ATOM 722 O O . ARG A 1 91 ? 5.438 9.977 6.746 1.00 89.00 91 ARG A O 1
ATOM 729 N N . GLY A 1 92 ? 4.953 10.121 8.936 1.00 87.62 92 GLY A N 1
ATOM 730 C CA . GLY A 1 92 ? 6.200 10.761 9.345 1.00 87.62 92 GLY A CA 1
ATOM 731 C C . GLY A 1 92 ? 7.406 9.851 9.125 1.00 87.62 92 GLY A C 1
ATOM 732 O O . GLY A 1 92 ? 8.409 10.263 8.542 1.00 87.62 92 GLY A O 1
ATOM 733 N N . GLU A 1 93 ? 7.297 8.584 9.521 1.00 84.75 93 GLU A N 1
ATOM 734 C CA . GLU A 1 93 ? 8.345 7.583 9.342 1.00 84.75 93 GLU A CA 1
ATOM 735 C C . GLU A 1 93 ? 8.556 7.239 7.861 1.00 84.75 93 GLU A C 1
ATOM 737 O O . GLU A 1 93 ? 9.696 7.185 7.394 1.00 84.75 93 GLU A O 1
ATOM 742 N N . GLY A 1 94 ? 7.480 7.043 7.095 1.00 84.88 94 GLY A N 1
ATOM 743 C CA . GLY A 1 94 ? 7.546 6.753 5.664 1.00 84.88 94 GLY A CA 1
ATOM 744 C C . GLY A 1 94 ? 8.058 7.935 4.835 1.00 84.88 94 GLY A C 1
ATOM 745 O O . GLY A 1 94 ? 8.837 7.734 3.898 1.00 84.88 94 GLY A O 1
ATOM 746 N N . GLY A 1 95 ? 7.709 9.165 5.218 1.00 88.25 95 GLY A N 1
ATOM 747 C CA . GLY A 1 95 ? 8.124 10.403 4.553 1.00 88.25 95 GLY A CA 1
ATOM 748 C C . GLY A 1 95 ? 9.630 10.696 4.616 1.00 88.25 95 GLY A C 1
ATOM 749 O O . GLY A 1 95 ? 10.130 11.489 3.822 1.00 88.25 95 GLY A O 1
ATOM 750 N N . LYS A 1 96 ? 10.386 10.023 5.499 1.00 87.81 96 LYS A N 1
ATOM 751 C CA . LYS A 1 96 ? 11.858 10.143 5.587 1.00 87.81 96 LYS A CA 1
ATOM 752 C C . LYS A 1 96 ? 12.587 9.633 4.341 1.00 87.81 96 LYS A C 1
ATOM 754 O O . LYS A 1 96 ? 13.738 10.001 4.114 1.00 87.81 96 LYS A O 1
ATOM 759 N N . TYR A 1 97 ? 11.950 8.755 3.569 1.00 85.44 97 TYR A N 1
ATOM 760 C CA . TYR A 1 97 ? 12.593 8.045 2.459 1.00 85.44 97 TYR A CA 1
ATOM 761 C C . TYR A 1 97 ? 12.301 8.676 1.103 1.00 85.44 97 TYR A C 1
ATOM 763 O O . TYR A 1 97 ? 13.192 8.720 0.257 1.00 85.44 97 TYR A O 1
ATOM 771 N N . SER A 1 98 ? 11.071 9.152 0.911 1.00 87.25 98 SER A N 1
ATOM 772 C CA . SER A 1 98 ? 10.664 10.031 -0.182 1.00 87.25 98 SER A CA 1
ATOM 773 C C . SER A 1 98 ? 9.251 10.570 0.083 1.00 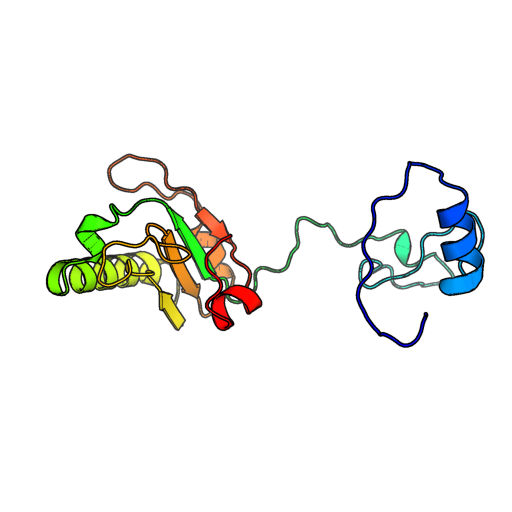87.25 98 SER A C 1
ATOM 775 O O . SER A 1 98 ? 8.632 10.264 1.103 1.00 87.25 98 SER A O 1
ATOM 777 N N . LYS A 1 99 ? 8.718 11.358 -0.852 1.00 89.19 99 LYS A N 1
ATOM 778 C CA . LYS A 1 99 ? 7.351 11.865 -0.830 1.00 89.19 99 LYS A CA 1
ATOM 779 C C . LYS A 1 99 ? 6.347 10.711 -0.915 1.00 89.19 99 LYS A C 1
ATOM 781 O O . LYS A 1 99 ? 6.304 9.987 -1.910 1.00 89.19 99 LYS A O 1
ATOM 786 N N . LEU A 1 100 ? 5.509 10.596 0.110 1.00 89.44 100 LEU A N 1
ATOM 787 C CA . LEU A 1 100 ? 4.342 9.718 0.107 1.00 89.44 100 LEU A CA 1
ATOM 788 C C . LEU A 1 100 ? 3.210 10.361 -0.701 1.00 89.44 100 LEU A C 1
ATOM 790 O O . LEU A 1 100 ? 2.886 11.534 -0.507 1.00 89.44 100 LEU A O 1
ATOM 794 N N . VAL A 1 101 ? 2.626 9.585 -1.607 1.00 90.12 101 VAL A N 1
ATOM 795 C CA . VAL A 1 101 ? 1.401 9.924 -2.341 1.00 90.12 101 VAL A CA 1
ATOM 796 C C . VAL A 1 101 ? 0.192 9.529 -1.508 1.00 90.12 101 VAL A C 1
ATOM 798 O O . VAL A 1 101 ? -0.725 10.332 -1.348 1.00 90.12 101 VAL A O 1
ATOM 801 N N . ASN A 1 102 ? 0.226 8.332 -0.920 1.00 88.19 102 ASN A N 1
ATOM 802 C CA . ASN A 1 102 ? -0.875 7.799 -0.134 1.00 88.19 102 ASN A CA 1
ATOM 803 C C . ASN A 1 102 ? -0.378 6.902 1.008 1.00 88.19 102 ASN A C 1
ATOM 805 O O . ASN A 1 102 ? 0.687 6.288 0.927 1.00 88.19 102 ASN A O 1
ATOM 809 N N . VAL A 1 103 ? -1.166 6.836 2.078 1.00 89.94 103 VAL A N 1
ATOM 810 C CA . VAL A 1 103 ? -0.948 5.955 3.229 1.00 89.94 103 VAL A CA 1
ATOM 811 C C . VAL A 1 103 ? -2.285 5.318 3.557 1.00 89.94 103 VAL A C 1
ATOM 813 O O . VAL A 1 103 ? -3.254 6.033 3.799 1.00 89.94 103 VAL A O 1
ATOM 816 N N . VAL A 1 104 ? -2.337 3.988 3.556 1.00 90.06 104 VAL A N 1
ATOM 817 C CA . VAL A 1 104 ? -3.558 3.242 3.869 1.00 90.06 104 VAL A CA 1
ATOM 818 C C . VAL A 1 104 ? -3.285 2.238 4.977 1.00 90.06 104 VAL A C 1
ATOM 820 O O . VAL A 1 104 ? -2.362 1.427 4.886 1.00 90.06 104 VAL A O 1
ATOM 823 N N . ILE A 1 105 ? -4.133 2.281 6.001 1.00 89.31 105 ILE A N 1
ATOM 824 C CA . ILE A 1 105 ? -4.143 1.347 7.124 1.00 89.31 105 ILE A CA 1
ATOM 825 C C . ILE A 1 105 ? -5.576 0.812 7.238 1.00 89.31 105 ILE A C 1
ATOM 827 O O . ILE A 1 105 ? -6.451 1.525 7.728 1.00 89.31 105 ILE A O 1
ATOM 831 N N . PRO A 1 106 ? -5.874 -0.394 6.720 1.00 88.88 106 PRO A N 1
ATOM 832 C CA . PRO A 1 106 ? -7.230 -0.926 6.763 1.00 88.88 106 PRO A CA 1
ATOM 833 C C . PRO A 1 106 ? -7.698 -1.116 8.209 1.00 88.88 106 PRO A C 1
ATOM 835 O O . PRO A 1 106 ? -7.082 -1.856 8.981 1.00 88.88 106 PRO A O 1
ATOM 838 N N . ARG A 1 107 ? -8.800 -0.452 8.566 1.00 88.06 107 ARG A N 1
ATOM 839 C CA . ARG A 1 107 ? -9.455 -0.602 9.869 1.00 88.06 107 ARG A CA 1
ATOM 840 C C . ARG A 1 107 ? -10.357 -1.840 9.876 1.00 88.06 107 ARG A C 1
ATOM 842 O O . ARG A 1 107 ? -10.912 -2.198 8.833 1.00 88.06 107 ARG A O 1
ATOM 849 N N . PRO A 1 108 ? -10.514 -2.514 11.026 1.00 86.31 108 PRO A N 1
ATOM 850 C CA . PRO A 1 108 ? -11.499 -3.580 11.162 1.00 86.31 108 PRO A CA 1
ATOM 851 C C . PRO A 1 108 ? -12.923 -3.040 10.978 1.00 86.31 108 PRO A C 1
ATOM 853 O O . PRO A 1 108 ? -13.195 -1.862 11.204 1.00 86.31 108 PRO A O 1
ATOM 856 N N . GLY A 1 109 ? -13.845 -3.917 10.577 1.00 81.50 109 GLY A N 1
ATOM 857 C CA . GLY A 1 109 ? -15.257 -3.558 10.468 1.00 81.50 109 GLY A CA 1
ATOM 858 C C . GLY A 1 109 ? -15.859 -3.162 11.827 1.00 81.50 109 GLY A C 1
ATOM 859 O O . GLY A 1 109 ? -15.308 -3.519 12.872 1.00 81.50 109 GLY A O 1
ATOM 860 N N . PRO A 1 110 ? -17.027 -2.495 11.845 1.00 74.56 110 PRO A N 1
ATOM 861 C CA . PRO A 1 110 ? -17.669 -1.998 13.071 1.00 74.56 110 PRO A CA 1
ATOM 862 C C . PRO A 1 110 ? -17.975 -3.091 14.112 1.00 74.56 110 PRO A C 1
ATOM 864 O O . PRO A 1 110 ? -18.099 -2.797 15.296 1.00 74.56 110 PRO A O 1
ATOM 867 N N . ASN A 1 111 ? -18.044 -4.359 13.693 1.00 72.81 111 ASN A N 1
ATOM 868 C CA . ASN A 1 111 ? -18.250 -5.516 14.571 1.00 72.81 111 ASN A CA 1
ATOM 869 C C . ASN A 1 111 ? -16.943 -6.231 14.972 1.00 72.81 111 ASN A C 1
ATOM 871 O O . ASN A 1 111 ? -16.982 -7.333 15.513 1.00 72.81 111 ASN A O 1
ATOM 875 N N . GLY A 1 112 ? -15.776 -5.653 14.668 1.00 66.69 112 GLY A N 1
ATOM 876 C CA . GLY A 1 112 ? -14.475 -6.305 14.849 1.00 66.69 112 GLY A CA 1
ATOM 877 C C . GLY A 1 112 ? -14.160 -7.372 13.796 1.00 66.69 112 GLY A C 1
ATOM 878 O O . GLY A 1 112 ? -13.212 -8.137 13.966 1.00 66.69 112 GLY A O 1
ATOM 879 N N . GLU A 1 113 ? -14.936 -7.433 12.711 1.00 72.56 113 GLU A N 1
ATOM 880 C CA . GLU A 1 113 ? -14.655 -8.314 11.578 1.00 72.56 113 GLU A CA 1
ATOM 881 C C . GLU A 1 113 ? -13.313 -7.920 10.947 1.00 72.56 113 GLU A C 1
ATOM 883 O O . GLU A 1 113 ? -13.071 -6.747 10.645 1.00 72.56 113 GLU A O 1
ATOM 888 N N . SER A 1 114 ? -12.422 -8.902 10.767 1.00 68.69 114 SER A N 1
ATOM 889 C CA . SER A 1 114 ? -11.148 -8.690 10.074 1.00 68.69 114 SER A CA 1
ATOM 890 C C . SER A 1 114 ? -11.427 -8.385 8.608 1.00 68.69 114 SER A C 1
ATOM 892 O O . SER A 1 114 ? -11.706 -9.285 7.819 1.00 68.69 114 SER A O 1
ATOM 894 N N . ALA A 1 115 ? -11.375 -7.102 8.264 1.00 76.00 115 ALA A N 1
ATOM 895 C CA . ALA A 1 115 ? -11.399 -6.659 6.885 1.00 76.00 115 ALA A CA 1
ATOM 896 C C . ALA A 1 115 ? -10.089 -7.056 6.172 1.00 76.00 115 ALA A C 1
ATOM 898 O O . ALA A 1 115 ? -9.051 -7.254 6.822 1.00 76.00 115 ALA A O 1
ATOM 899 N N . PRO A 1 116 ? -10.114 -7.151 4.834 1.00 81.94 116 PRO A N 1
ATOM 900 C CA . PRO A 1 116 ? -8.920 -7.325 4.028 1.00 81.94 116 PRO A CA 1
ATOM 901 C C . PRO A 1 116 ? -7.774 -6.405 4.437 1.00 81.94 116 PRO A C 1
ATOM 903 O O . PRO A 1 116 ? -7.899 -5.182 4.430 1.00 81.94 116 PRO A O 1
ATOM 906 N N . GLY A 1 117 ? -6.634 -7.000 4.786 1.00 80.62 117 GLY A N 1
ATOM 907 C CA . GLY A 1 117 ? -5.412 -6.260 5.102 1.00 80.62 117 GLY A CA 1
ATOM 908 C C . GLY A 1 117 ? -5.359 -5.571 6.468 1.00 80.62 117 GLY A C 1
ATOM 909 O O . GLY A 1 117 ? -4.402 -4.834 6.699 1.00 80.62 117 GLY A O 1
ATOM 910 N N . VAL A 1 118 ? -6.303 -5.820 7.382 1.00 84.81 118 VAL A N 1
ATOM 911 C CA . VAL A 1 118 ? -6.198 -5.343 8.775 1.00 84.81 118 VAL A CA 1
ATOM 912 C C . VAL A 1 118 ? -4.892 -5.836 9.410 1.00 84.81 118 VAL A C 1
ATOM 914 O O . VAL A 1 118 ? -4.483 -6.985 9.226 1.00 84.81 118 VAL A O 1
ATOM 917 N N . GLY A 1 119 ? -4.210 -4.947 10.135 1.00 79.69 119 GLY A N 1
ATOM 918 C CA . GLY A 1 119 ? -2.887 -5.210 10.716 1.00 79.69 119 GLY A CA 1
ATOM 919 C C . GLY A 1 119 ? -1.717 -5.052 9.733 1.00 79.69 119 GLY A C 1
ATOM 920 O O . GLY A 1 119 ? -0.567 -5.328 10.098 1.00 79.69 119 GLY A O 1
ATOM 921 N N . LYS A 1 120 ? -1.992 -4.605 8.499 1.00 84.31 120 LYS A N 1
ATOM 922 C CA . LYS A 1 120 ? -0.995 -4.226 7.490 1.00 84.31 120 LYS A CA 1
ATOM 923 C C . LYS A 1 120 ? -1.059 -2.719 7.230 1.00 84.31 120 LYS A C 1
ATOM 925 O O . LYS A 1 120 ? -2.120 -2.112 7.324 1.00 84.31 120 LYS A O 1
ATOM 930 N N . VAL A 1 121 ? 0.071 -2.132 6.846 1.00 86.12 121 VAL A N 1
ATOM 931 C CA . VAL A 1 121 ? 0.163 -0.726 6.414 1.00 86.12 121 VAL A CA 1
ATOM 932 C C . VAL A 1 121 ? 0.701 -0.672 5.004 1.00 86.12 121 VAL A C 1
ATOM 934 O O . VAL A 1 121 ? 1.654 -1.383 4.688 1.00 86.12 121 VAL A O 1
ATOM 937 N N . PHE A 1 122 ? 0.110 0.188 4.185 1.00 87.69 122 PHE A N 1
ATOM 938 C CA . PHE A 1 122 ? 0.468 0.386 2.793 1.00 87.69 122 PHE A CA 1
ATOM 939 C C . PHE A 1 122 ? 0.940 1.822 2.569 1.00 87.69 122 PHE A C 1
ATOM 941 O O . PHE A 1 122 ? 0.201 2.771 2.826 1.00 87.69 122 PHE A O 1
ATOM 948 N N . LEU A 1 123 ? 2.171 1.979 2.085 1.00 87.56 123 LEU A N 1
ATOM 949 C CA . LEU A 1 123 ? 2.784 3.281 1.807 1.00 87.56 123 LEU A CA 1
ATOM 950 C C . LEU A 1 123 ? 3.043 3.437 0.315 1.00 87.56 123 LEU A C 1
ATOM 952 O O . LEU A 1 123 ? 3.932 2.770 -0.202 1.00 87.56 123 LEU A O 1
ATOM 956 N N . GLU A 1 124 ? 2.309 4.310 -0.363 1.00 88.88 124 GLU A N 1
ATOM 957 C CA . GLU A 1 124 ? 2.524 4.628 -1.775 1.00 88.88 124 GLU A CA 1
ATOM 958 C C . GLU A 1 124 ? 3.501 5.799 -1.901 1.00 88.88 124 GLU A C 1
ATOM 960 O O . GLU A 1 124 ? 3.251 6.896 -1.397 1.00 88.88 124 GLU A O 1
ATOM 965 N N . TYR A 1 125 ? 4.616 5.576 -2.591 1.00 87.94 125 TYR A N 1
ATOM 966 C CA . TYR A 1 125 ? 5.633 6.596 -2.837 1.00 87.94 125 TYR A CA 1
ATOM 967 C C . TYR A 1 125 ? 5.505 7.206 -4.226 1.00 87.94 125 TYR A C 1
ATOM 969 O O . TYR A 1 125 ? 5.185 6.514 -5.184 1.00 87.94 125 TYR A O 1
ATOM 977 N N . ALA A 1 126 ? 5.871 8.482 -4.355 1.00 86.44 126 ALA A N 1
ATOM 978 C CA . ALA A 1 126 ? 5.923 9.176 -5.643 1.00 86.44 126 ALA A CA 1
ATOM 979 C C . ALA A 1 126 ? 7.045 8.672 -6.566 1.00 86.44 126 ALA A C 1
ATOM 981 O O . ALA A 1 126 ? 7.097 9.055 -7.732 1.00 86.44 126 ALA A O 1
ATOM 982 N N . ASP A 1 127 ? 7.954 7.840 -6.059 1.00 83.38 127 ASP A N 1
ATOM 983 C CA . ASP A 1 127 ? 9.057 7.273 -6.818 1.00 83.38 127 ASP A CA 1
ATOM 984 C C . ASP A 1 127 ? 9.507 5.917 -6.255 1.00 83.38 127 ASP A C 1
ATOM 986 O O . ASP A 1 127 ? 9.319 5.570 -5.085 1.00 83.38 127 ASP A O 1
ATOM 990 N N . THR A 1 128 ? 10.141 5.134 -7.123 1.00 81.00 128 THR A N 1
ATOM 991 C CA . THR A 1 128 ? 10.618 3.785 -6.811 1.00 81.00 128 THR A CA 1
ATOM 992 C C . THR A 1 128 ? 11.835 3.776 -5.886 1.00 81.00 128 THR A C 1
ATOM 994 O O . THR A 1 128 ? 12.064 2.788 -5.184 1.00 81.00 128 THR A O 1
ATOM 997 N N . ASP A 1 129 ? 12.631 4.847 -5.877 1.00 84.06 129 ASP A N 1
ATOM 998 C CA . ASP A 1 129 ? 13.864 4.932 -5.090 1.00 84.06 129 ASP A CA 1
ATOM 999 C C . ASP A 1 129 ? 13.545 5.037 -3.593 1.00 84.06 129 A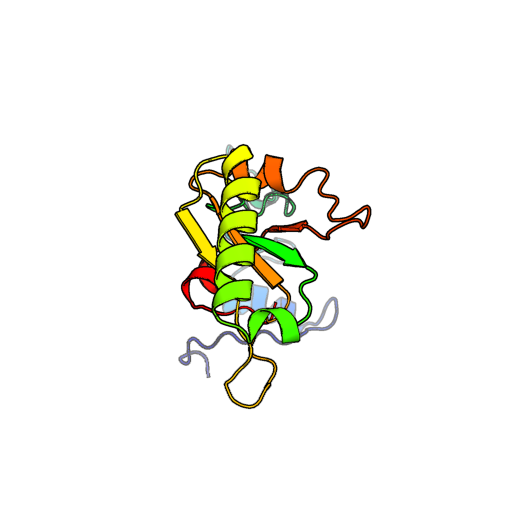SP A C 1
ATOM 1001 O O . ASP A 1 129 ? 14.041 4.239 -2.792 1.00 84.06 129 ASP A O 1
ATOM 1005 N N . GLY A 1 130 ? 12.606 5.915 -3.234 1.00 82.81 130 GLY A N 1
ATOM 1006 C CA . GLY A 1 130 ? 12.025 6.015 -1.899 1.00 82.81 130 GLY A CA 1
ATOM 1007 C C . GLY A 1 130 ? 11.458 4.686 -1.424 1.00 82.81 130 GLY A C 1
ATOM 1008 O O . GLY A 1 130 ? 11.778 4.235 -0.322 1.00 82.81 130 GLY A O 1
ATOM 1009 N N . SER A 1 131 ? 10.708 4.000 -2.294 1.00 81.56 131 SER A N 1
ATOM 1010 C CA . SER A 1 131 ? 10.127 2.705 -1.940 1.00 81.56 131 SER A CA 1
ATOM 1011 C C . SER A 1 131 ? 11.194 1.616 -1.692 1.00 81.56 131 SER A C 1
ATOM 1013 O O . SER A 1 131 ? 11.079 0.775 -0.799 1.00 81.56 131 SER A O 1
ATOM 1015 N N . THR A 1 132 ? 12.300 1.655 -2.438 1.00 83.81 132 THR A N 1
ATOM 1016 C CA . THR A 1 132 ? 13.415 0.714 -2.263 1.00 83.81 132 THR A CA 1
ATOM 1017 C C . THR A 1 132 ? 14.168 0.996 -0.967 1.00 83.81 132 THR A C 1
ATOM 1019 O O . THR A 1 132 ? 14.488 0.065 -0.228 1.00 83.81 132 THR A O 1
ATOM 1022 N N . LYS A 1 133 ? 14.400 2.275 -0.645 1.00 83.50 133 LYS A N 1
ATOM 1023 C CA . LYS A 1 133 ? 15.044 2.694 0.607 1.00 83.50 133 LYS A CA 1
ATOM 1024 C C . LYS A 1 133 ? 14.207 2.332 1.830 1.00 83.50 133 LYS A C 1
ATOM 1026 O O . LYS A 1 133 ? 14.746 1.781 2.784 1.00 83.50 133 LYS A O 1
ATOM 1031 N N . ALA A 1 134 ? 12.899 2.579 1.785 1.00 79.94 134 ALA A N 1
ATOM 1032 C CA . ALA A 1 134 ? 11.988 2.261 2.882 1.00 79.94 134 ALA A CA 1
ATOM 1033 C C . ALA A 1 134 ? 11.870 0.748 3.145 1.00 79.94 134 ALA A C 1
ATOM 1035 O O . ALA A 1 134 ? 11.606 0.343 4.276 1.00 79.94 134 ALA A O 1
ATOM 1036 N N . LYS A 1 135 ? 12.119 -0.095 2.133 1.00 77.62 135 LYS A N 1
ATOM 1037 C CA . LYS A 1 135 ? 12.142 -1.557 2.271 1.00 77.62 135 LYS A CA 1
ATOM 1038 C C . LYS A 1 135 ? 13.368 -2.086 3.017 1.00 77.62 135 LYS A C 1
ATOM 1040 O O . LYS A 1 135 ? 13.291 -3.112 3.694 1.00 77.62 135 LYS A O 1
ATOM 1045 N N . VAL A 1 136 ? 14.516 -1.430 2.877 1.00 71.12 136 VAL A N 1
ATOM 1046 C CA . VAL A 1 136 ? 15.779 -1.929 3.424 1.00 71.12 136 VAL A CA 1
ATOM 1047 C C . VAL A 1 136 ? 15.898 -1.551 4.903 1.00 71.12 136 VAL A C 1
ATOM 1049 O O . VAL A 1 136 ? 15.997 -0.383 5.257 1.00 71.12 136 VAL A O 1
ATOM 1052 N N . GLY A 1 137 ? 15.950 -2.560 5.778 1.00 57.69 137 GLY A N 1
ATOM 1053 C CA . GLY A 1 137 ? 16.430 -2.391 7.156 1.00 57.69 137 GLY A CA 1
ATOM 1054 C C . GLY A 1 137 ? 15.402 -1.938 8.196 1.00 57.69 137 GLY A C 1
ATOM 1055 O O . GLY A 1 137 ? 15.794 -1.376 9.217 1.00 57.69 137 GLY A O 1
ATOM 1056 N N . LYS A 1 138 ? 14.104 -2.194 7.996 1.00 65.06 138 LYS A N 1
ATOM 1057 C CA . LYS A 1 138 ? 13.078 -1.786 8.965 1.00 65.06 138 LYS A CA 1
ATOM 1058 C C . LYS A 1 138 ? 13.034 -2.674 10.213 1.00 65.06 138 LYS A C 1
ATOM 1060 O O . LYS A 1 138 ? 12.827 -3.887 10.147 1.00 65.06 138 LYS A O 1
ATOM 1065 N N . LYS A 1 139 ? 13.195 -2.026 11.367 1.00 60.66 139 LYS A N 1
ATOM 1066 C CA . LYS A 1 139 ? 12.876 -2.554 12.696 1.00 60.66 139 LYS A CA 1
ATOM 1067 C C . LYS A 1 139 ? 11.856 -1.627 13.347 1.00 60.66 139 LYS A C 1
ATOM 1069 O O . LYS A 1 139 ? 12.030 -0.416 13.289 1.00 60.66 139 LYS A O 1
ATOM 1074 N N . PHE A 1 140 ? 10.841 -2.193 13.984 1.00 61.28 140 PHE A N 1
ATOM 1075 C CA . PHE A 1 140 ? 9.843 -1.464 14.763 1.00 61.28 140 PHE A CA 1
ATOM 1076 C C . PHE A 1 140 ? 9.827 -2.051 16.175 1.00 61.28 140 PHE A C 1
ATOM 1078 O O . PHE A 1 140 ? 9.713 -3.267 16.332 1.00 61.28 140 PHE A O 1
ATOM 1085 N N . GLY A 1 141 ? 10.071 -1.227 17.198 1.00 58.16 141 GLY A N 1
ATOM 1086 C CA . GLY A 1 141 ? 10.160 -1.694 18.591 1.00 58.16 141 GLY A CA 1
ATOM 1087 C C . GLY A 1 141 ? 11.201 -2.803 18.836 1.00 58.16 141 GLY A C 1
ATOM 1088 O O . GLY A 1 141 ? 11.003 -3.657 19.691 1.00 58.16 141 GLY A O 1
ATOM 1089 N N . GLY A 1 142 ? 12.280 -2.858 18.042 1.00 58.88 142 GLY A N 1
ATOM 1090 C CA . GLY A 1 142 ? 13.294 -3.925 18.105 1.00 58.88 142 GLY A CA 1
ATOM 1091 C C . GLY A 1 142 ? 12.943 -5.208 17.335 1.00 58.88 142 GLY A C 1
ATOM 1092 O O . GLY A 1 142 ? 13.833 -6.025 17.094 1.00 58.88 142 GLY A O 1
ATOM 1093 N N . ASN A 1 143 ? 11.702 -5.351 16.864 1.00 55.84 143 ASN A N 1
ATOM 1094 C CA . ASN A 1 143 ? 11.260 -6.458 16.020 1.00 55.84 143 ASN A CA 1
ATOM 1095 C C . ASN A 1 143 ? 11.523 -6.170 14.539 1.00 55.84 143 ASN A C 1
ATOM 1097 O O . ASN A 1 143 ? 11.393 -5.038 14.074 1.00 55.84 143 ASN A O 1
ATOM 1101 N N . GLN A 1 144 ? 11.888 -7.205 13.783 1.00 58.72 144 GLN A N 1
ATOM 1102 C CA . GLN A 1 144 ? 12.072 -7.103 12.337 1.00 58.72 144 GLN A CA 1
ATOM 1103 C C . GLN A 1 144 ? 10.698 -7.034 11.665 1.00 58.72 144 GLN A C 1
ATOM 1105 O O . GLN A 1 144 ? 9.876 -7.929 11.856 1.00 58.72 144 GLN A O 1
ATOM 1110 N N . VAL A 1 145 ? 10.444 -5.972 10.902 1.00 69.88 145 VAL A N 1
ATOM 1111 C CA . VAL A 1 145 ? 9.196 -5.836 10.143 1.00 69.88 145 VAL A CA 1
ATOM 1112 C C . VAL A 1 145 ? 9.422 -6.397 8.749 1.00 69.88 145 VAL A C 1
ATOM 1114 O O . VAL A 1 145 ? 10.434 -6.100 8.109 1.00 69.88 145 VAL A O 1
ATOM 1117 N N . VAL A 1 146 ? 8.496 -7.232 8.277 1.00 71.38 146 VAL A N 1
ATOM 1118 C CA . VAL A 1 146 ? 8.530 -7.729 6.902 1.00 71.38 146 VAL A CA 1
ATOM 1119 C C . VAL A 1 146 ? 8.050 -6.615 5.989 1.00 71.38 146 VAL A C 1
ATOM 1121 O O . VAL A 1 146 ? 6.941 -6.112 6.149 1.00 71.38 146 VAL A O 1
ATOM 1124 N N . VAL A 1 147 ? 8.906 -6.237 5.040 1.00 77.62 147 VAL A N 1
ATOM 1125 C CA . VAL A 1 147 ? 8.632 -5.157 4.098 1.00 77.62 147 VAL A CA 1
ATOM 1126 C C . VAL A 1 147 ? 8.697 -5.682 2.674 1.00 77.62 147 VAL A C 1
ATOM 1128 O O . VAL A 1 147 ? 9.748 -6.131 2.207 1.00 77.62 147 VAL A O 1
ATOM 1131 N N . VAL A 1 148 ? 7.568 -5.648 1.970 1.00 80.44 148 VAL A N 1
ATOM 1132 C CA . VAL A 1 148 ? 7.458 -6.148 0.592 1.00 80.44 148 VAL A CA 1
ATOM 1133 C C . VAL A 1 148 ? 6.795 -5.124 -0.315 1.00 80.44 148 VAL A C 1
ATOM 1135 O O . VAL A 1 148 ? 5.995 -4.305 0.129 1.00 80.44 148 VAL A O 1
ATOM 1138 N N . PHE A 1 149 ? 7.136 -5.186 -1.602 1.00 83.88 149 PHE A N 1
ATOM 1139 C CA . PHE A 1 149 ? 6.420 -4.422 -2.616 1.00 83.88 149 PHE A CA 1
ATOM 1140 C C . PHE A 1 149 ? 5.039 -5.029 -2.824 1.00 83.88 149 PHE A C 1
ATOM 1142 O O . PHE A 1 149 ? 4.907 -6.251 -2.941 1.00 83.88 149 PHE A O 1
ATOM 1149 N N . TYR A 1 150 ? 4.039 -4.167 -2.903 1.00 83.38 150 TYR A N 1
ATOM 1150 C CA . TYR A 1 150 ? 2.669 -4.508 -3.224 1.00 83.38 150 TYR A CA 1
ATOM 1151 C C . TYR A 1 150 ? 2.339 -4.080 -4.658 1.00 83.38 150 TYR A C 1
ATOM 1153 O O . TYR A 1 150 ? 2.980 -3.191 -5.218 1.00 83.38 150 TYR A O 1
ATOM 1161 N N . GLN A 1 151 ? 1.385 -4.765 -5.289 1.00 81.88 151 GLN A N 1
ATOM 1162 C CA . GLN A 1 151 ? 0.986 -4.445 -6.660 1.00 81.88 151 GLN A CA 1
ATOM 1163 C C . GLN A 1 151 ? 0.150 -3.161 -6.668 1.00 81.88 151 GLN A C 1
ATOM 1165 O O . GLN A 1 151 ? -0.853 -3.097 -5.962 1.00 81.88 151 GLN A O 1
ATOM 1170 N N . GLU A 1 152 ? 0.539 -2.176 -7.482 1.00 79.38 152 GLU A N 1
ATOM 1171 C CA . GLU A 1 152 ? -0.178 -0.896 -7.616 1.00 79.38 152 GLU A CA 1
ATOM 1172 C C . GLU A 1 152 ? -1.642 -1.096 -8.007 1.00 79.38 152 GLU A C 1
ATOM 1174 O O . GLU A 1 152 ? -2.515 -0.507 -7.385 1.00 79.38 152 GLU A O 1
ATOM 1179 N N . ASP A 1 153 ? -1.924 -1.977 -8.974 1.00 80.12 153 ASP A N 1
ATOM 1180 C CA . ASP A 1 153 ? -3.296 -2.224 -9.437 1.00 80.12 153 ASP A CA 1
ATOM 1181 C C . ASP A 1 153 ? -4.204 -2.695 -8.296 1.00 80.12 153 ASP A C 1
ATOM 1183 O O . ASP A 1 153 ? -5.336 -2.238 -8.166 1.00 80.12 153 ASP A O 1
ATOM 1187 N N . LYS A 1 154 ? -3.683 -3.577 -7.434 1.00 82.31 154 LYS A N 1
ATOM 1188 C CA . LYS A 1 154 ? -4.409 -4.083 -6.265 1.00 82.31 154 LYS A CA 1
ATOM 1189 C C . LYS A 1 154 ? -4.594 -3.005 -5.211 1.00 82.31 154 LYS A C 1
ATOM 1191 O O . LYS A 1 154 ? -5.681 -2.866 -4.665 1.00 82.31 154 LYS A O 1
ATOM 1196 N N . PHE A 1 155 ? -3.547 -2.219 -4.969 1.00 83.69 155 PHE A N 1
ATOM 1197 C CA . PHE A 1 155 ? -3.607 -1.084 -4.056 1.00 83.69 155 PHE A CA 1
ATOM 1198 C C . PHE A 1 155 ? -4.665 -0.063 -4.499 1.00 83.69 155 PHE A C 1
ATOM 1200 O O . PHE A 1 155 ? -5.514 0.326 -3.704 1.00 83.69 155 PHE A O 1
ATOM 1207 N N . ALA A 1 156 ? -4.678 0.296 -5.784 1.00 81.25 156 ALA A N 1
ATOM 1208 C CA . ALA A 1 156 ? -5.647 1.218 -6.370 1.00 81.25 156 ALA A CA 1
ATOM 1209 C C . ALA A 1 156 ? -7.087 0.676 -6.344 1.00 81.25 156 ALA A C 1
ATOM 1211 O O . ALA A 1 156 ? -8.035 1.452 -6.251 1.00 81.25 156 ALA A O 1
ATOM 1212 N N . GLN A 1 157 ? -7.257 -0.648 -6.408 1.00 83.50 157 GLN A N 1
ATOM 1213 C CA . GLN A 1 157 ? -8.557 -1.321 -6.307 1.00 83.50 157 GLN A CA 1
ATOM 1214 C C . GLN A 1 157 ? -9.015 -1.545 -4.856 1.00 83.50 157 GLN A C 1
ATOM 1216 O O . GLN A 1 157 ? -10.136 -2.000 -4.638 1.00 83.50 157 GLN A O 1
ATOM 1221 N N . GLY A 1 158 ? -8.181 -1.221 -3.862 1.00 81.56 158 GLY A N 1
ATOM 1222 C CA . GLY A 1 158 ? -8.475 -1.475 -2.451 1.00 81.56 158 GLY A CA 1
ATOM 1223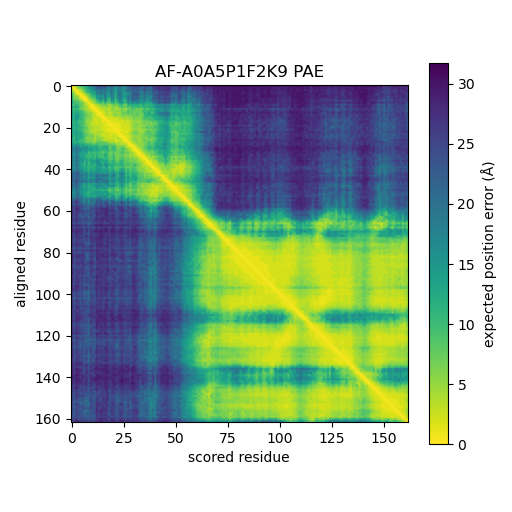 C C . GLY A 1 158 ? -8.405 -2.954 -2.057 1.00 81.56 158 GLY A C 1
ATOM 1224 O O . GLY A 1 158 ? -8.933 -3.343 -1.017 1.00 81.56 158 GLY A O 1
ATOM 1225 N N . GLU A 1 159 ? -7.773 -3.795 -2.876 1.00 85.19 159 GLU A N 1
ATOM 1226 C CA . GLU A 1 159 ? -7.536 -5.199 -2.556 1.00 85.19 159 GLU A CA 1
ATOM 1227 C C . GLU A 1 159 ? -6.315 -5.303 -1.637 1.00 85.19 159 GLU A C 1
ATOM 1229 O O . GLU A 1 159 ? -5.195 -5.043 -2.070 1.00 85.19 159 GLU A O 1
ATOM 1234 N N . TYR A 1 160 ? -6.506 -5.707 -0.376 1.00 82.75 160 TYR A N 1
ATOM 1235 C CA . TYR A 1 160 ? -5.425 -5.782 0.625 1.00 82.75 160 TYR A CA 1
ATOM 1236 C C . TYR A 1 160 ? -5.186 -7.199 1.198 1.00 82.75 160 TYR A C 1
ATOM 1238 O O . TYR A 1 160 ? -4.302 -7.409 2.041 1.00 82.75 160 TYR A O 1
ATOM 1246 N N . ASP A 1 161 ? -5.906 -8.205 0.691 1.00 75.12 161 ASP A N 1
ATOM 1247 C CA . ASP A 1 161 ? -5.864 -9.622 1.117 1.00 75.12 161 ASP A CA 1
ATOM 1248 C C . ASP A 1 161 ? -4.588 -10.394 0.732 1.00 75.12 161 ASP A C 1
ATOM 1250 O O . ASP A 1 161 ? -4.510 -11.609 0.901 1.00 75.12 161 ASP A O 1
ATOM 1254 N N . GLY A 1 162 ? -3.572 -9.710 0.201 1.00 57.72 162 GLY A N 1
ATOM 1255 C CA . GLY A 1 162 ? -2.360 -10.355 -0.324 1.00 57.72 162 GLY A CA 1
ATOM 1256 C C . GLY A 1 162 ? -1.441 -10.974 0.718 1.00 57.72 162 GLY A C 1
ATOM 1257 O O . GLY A 1 162 ? -1.565 -10.675 1.927 1.00 57.72 162 GLY A O 1
#

Organism: Asparagus officinalis (NCBI:txid4686)

InterPro domains:
  IPR012677 Nucleotide-binding alpha-beta plait domain superfamily [G3DSA:3.30.70.330] (69-161)
  IPR035979 RNA-binding domain superfamily [SSF54928] (74-155)

pLDDT: mean 73.36, std 12.48, range [42.47, 90.38]

Radius of gyration: 22.16 Å; Cα contacts (8 Å, |Δi|>4): 215; chains: 1; bounding box: 39×46×56 Å

Secondary structure (DSSP, 8-state):
--TT------PPPTT-HHHHHIIIIIS-PPTTPPP--TTB----GGG--GGGSBPPTT-----S-EEEEE---TTTTTSHHHHHHHHHHHHHHHHTTS-EEEEE-PPPPTT----TTTTEEEEEESSHHHHHHHHTT-EETTEEPPEEE--HHHHHTT----

Sequence (162 aa):
MIDSNAPFARKFHRNDLVLDKIDTELLFCPLGMMVPGGWCVGKGENGSDPCLVVRNQTARRPGHGAIRLERFYPDELKDDEEYEDILEDMRGEGGKYSKLVNVVIPRPGPNGESAPGVGKVFLEYADTDGSTKAKVGKKFGGNQVVVVFYQEDKFAQGEYDG

Solvent-accessible surface area (backbone atoms only — not comparable to full-atom values): 9683 Å² total; per-residue (Å²): 144,76,85,74,84,64,87,80,85,74,91,73,63,90,89,38,70,66,54,58,48,42,33,48,76,72,64,68,32,59,94,92,58,79,76,86,49,101,48,39,67,37,84,40,67,94,79,42,66,27,60,80,37,58,62,62,78,88,63,62,72,70,49,54,18,24,35,38,41,58,78,49,64,60,72,57,44,67,42,70,68,55,33,49,53,52,51,50,50,52,49,59,62,52,43,75,49,36,61,63,74,46,76,49,66,44,50,46,41,99,85,68,46,82,38,64,29,44,31,34,36,36,39,24,22,76,38,47,65,26,36,53,53,62,45,61,84,48,61,56,97,86,40,81,43,60,55,43,82,44,60,52,71,39,56,77,70,70,55,42,74,122

Foldseek 3Di:
DPPPPDDDDDDDDVPPVVVVCCCVPPQVHPPPDDRDDPQQCQPCPPNPDSNVDGPDPVPPPQDLWWKKWAADDLVLLLDPVSVVVVQVVCCVLLPVLHDWPDKDADHADPVNHDDAQHRMIITGHPDPRSLVVSQPDDDDPNHDIHIDTDDPVCVVVVHRND

Mean predicted aligned error: 15.4 Å